Protein AF-A0A2R4SAA0-F1 (afdb_monomer)

Structure (mmCIF, N/CA/C/O backbone):
data_AF-A0A2R4SAA0-F1
#
_entry.id   AF-A0A2R4SAA0-F1
#
loop_
_atom_site.group_PDB
_atom_site.id
_atom_site.type_symbol
_atom_site.label_atom_id
_atom_site.label_alt_id
_atom_site.label_comp_id
_atom_site.label_asym_id
_atom_site.label_entity_id
_atom_site.label_seq_id
_atom_site.pdbx_PDB_ins_code
_atom_site.Cartn_x
_atom_site.Cartn_y
_atom_site.Cartn_z
_atom_site.occupancy
_atom_site.B_iso_or_equiv
_atom_site.auth_seq_id
_atom_site.auth_comp_id
_atom_site.auth_asym_id
_atom_site.auth_atom_id
_atom_site.pdbx_PDB_model_num
ATOM 1 N N . ILE A 1 1 ? -2.593 15.792 16.207 1.00 60.12 1 ILE A N 1
ATOM 2 C CA . ILE A 1 1 ? -3.078 16.010 14.825 1.00 60.12 1 ILE A CA 1
ATOM 3 C C . ILE A 1 1 ? -4.401 15.274 14.716 1.00 60.12 1 ILE A C 1
ATOM 5 O O . ILE A 1 1 ? -4.449 14.113 15.111 1.00 60.12 1 ILE A O 1
ATOM 9 N N . GLU A 1 2 ? -5.460 15.961 14.299 1.00 83.50 2 GLU A N 1
ATOM 10 C CA . GLU A 1 2 ? -6.795 15.373 14.153 1.00 83.50 2 GLU A CA 1
ATOM 11 C C . GLU A 1 2 ? -6.817 14.436 12.938 1.00 83.50 2 GLU A C 1
ATOM 13 O O . GLU A 1 2 ? -6.320 14.789 11.870 1.00 83.50 2 GLU A O 1
ATOM 18 N N . LYS A 1 3 ? -7.353 13.221 13.111 1.00 85.50 3 LYS A N 1
ATOM 19 C CA . LYS A 1 3 ? -7.415 12.181 12.067 1.00 85.50 3 LYS A CA 1
ATOM 20 C C . LYS A 1 3 ? -8.073 12.698 10.783 1.00 85.50 3 LYS A C 1
ATOM 22 O O . LYS A 1 3 ? -7.564 12.458 9.697 1.00 85.50 3 LYS A O 1
ATOM 27 N N . GLU A 1 4 ? -9.154 13.456 10.930 1.00 87.56 4 GLU A N 1
ATOM 28 C CA . GLU A 1 4 ? -9.921 14.033 9.825 1.00 87.56 4 GLU A CA 1
ATOM 29 C C . GLU A 1 4 ? -9.100 15.023 8.985 1.00 87.56 4 GLU A C 1
ATOM 31 O O . GLU A 1 4 ? -9.174 15.001 7.761 1.00 87.56 4 GLU A O 1
ATOM 36 N N . TYR A 1 5 ? -8.233 15.819 9.616 1.00 88.62 5 TYR A N 1
ATOM 37 C CA . TYR A 1 5 ? -7.319 16.708 8.896 1.00 88.62 5 TYR A CA 1
ATOM 38 C C . TYR A 1 5 ? -6.301 15.926 8.052 1.00 88.62 5 TYR A C 1
ATOM 40 O O . TYR A 1 5 ? -6.030 16.293 6.912 1.00 88.62 5 TYR A O 1
ATOM 48 N N . ILE A 1 6 ? -5.758 14.821 8.582 1.00 85.38 6 ILE A N 1
ATOM 49 C CA . ILE A 1 6 ? -4.834 13.965 7.817 1.00 85.38 6 ILE A CA 1
ATOM 50 C C . ILE A 1 6 ? -5.548 13.382 6.599 1.00 85.38 6 ILE A C 1
ATOM 52 O O . ILE A 1 6 ? -5.011 13.429 5.493 1.00 85.38 6 ILE A O 1
ATOM 56 N N . GLU A 1 7 ? -6.754 12.857 6.804 1.00 86.38 7 GLU A N 1
ATOM 57 C CA . GLU A 1 7 ? -7.541 12.235 5.742 1.00 86.38 7 GLU A CA 1
ATOM 58 C C . GLU A 1 7 ? -7.920 13.229 4.639 1.00 86.38 7 GLU A C 1
ATOM 60 O O . GLU A 1 7 ? -7.751 12.914 3.463 1.00 86.38 7 GLU A O 1
ATOM 65 N N . ASN A 1 8 ? -8.376 14.426 5.008 1.00 86.56 8 ASN A N 1
ATOM 66 C CA . ASN A 1 8 ? -8.941 15.377 4.053 1.00 86.56 8 ASN A CA 1
ATOM 67 C C . ASN A 1 8 ? -7.893 16.280 3.389 1.00 86.56 8 ASN A C 1
ATOM 69 O O . ASN A 1 8 ? -8.035 16.609 2.215 1.00 86.56 8 ASN A O 1
ATOM 73 N N . GLU A 1 9 ? -6.841 16.674 4.112 1.00 90.19 9 GLU A N 1
ATOM 74 C CA . GLU A 1 9 ? -5.917 17.726 3.657 1.00 90.19 9 GLU A CA 1
ATOM 75 C C . GLU A 1 9 ? -4.507 17.205 3.351 1.00 90.19 9 GLU A C 1
ATOM 77 O O . GLU A 1 9 ? -3.782 17.811 2.564 1.00 90.19 9 GLU A O 1
ATOM 82 N N . ILE A 1 10 ? -4.084 16.090 3.963 1.00 90.81 10 ILE A N 1
ATOM 83 C CA . ILE A 1 10 ? -2.701 15.596 3.833 1.00 90.81 10 ILE A CA 1
ATOM 84 C C . ILE A 1 10 ? -2.600 14.434 2.847 1.00 90.81 10 ILE A C 1
ATOM 86 O O . ILE A 1 10 ? -1.657 14.399 2.055 1.00 90.81 10 ILE A O 1
ATOM 90 N N . MET A 1 11 ? -3.536 13.481 2.885 1.00 92.50 11 MET A N 1
ATOM 91 C CA . MET A 1 11 ? -3.416 12.243 2.109 1.00 92.50 11 MET A CA 1
ATOM 92 C C . MET A 1 11 ? -3.325 12.501 0.602 1.00 92.50 11 MET A C 1
ATOM 94 O O . MET A 1 11 ? -2.345 12.082 -0.011 1.00 92.50 11 MET A O 1
ATOM 98 N N . GLU A 1 12 ? -4.296 13.197 0.002 1.00 93.44 12 GLU A N 1
ATOM 99 C CA . GLU A 1 12 ? -4.309 13.379 -1.460 1.00 93.44 12 GLU A CA 1
ATOM 100 C C . GLU A 1 12 ? -3.055 14.105 -1.977 1.00 93.44 12 GLU A C 1
ATOM 102 O O . GLU A 1 12 ? -2.391 13.557 -2.860 1.00 93.44 12 GLU A O 1
ATOM 107 N N . PRO A 1 13 ? -2.633 15.263 -1.419 1.00 95.69 13 PRO A 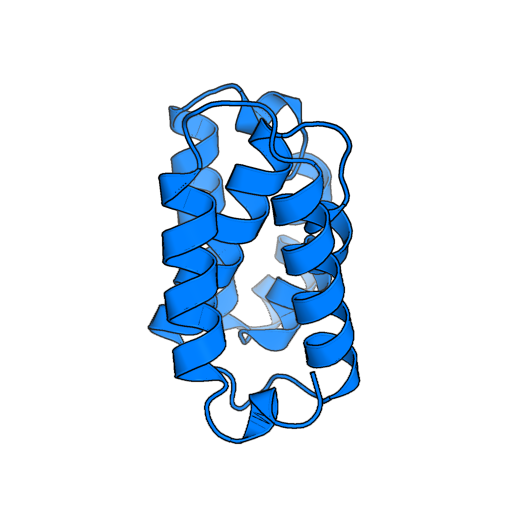N 1
ATOM 108 C CA . PRO A 1 13 ? -1.412 15.919 -1.884 1.00 95.69 13 PRO A CA 1
ATOM 109 C C . PRO A 1 13 ? -0.154 15.076 -1.657 1.00 95.69 13 PRO A C 1
ATOM 111 O O . PRO A 1 13 ? 0.780 15.139 -2.457 1.00 95.69 13 PRO A O 1
ATOM 114 N N . PHE A 1 14 ? -0.106 14.292 -0.575 1.00 97.19 14 PHE A N 1
ATOM 115 C CA . PHE A 1 14 ? 1.036 13.432 -0.294 1.00 97.19 14 PHE A CA 1
ATOM 116 C C . PHE A 1 14 ? 1.181 12.324 -1.345 1.00 97.19 14 PHE A C 1
ATOM 118 O O . PHE A 1 14 ? 2.253 12.194 -1.939 1.00 97.19 14 PHE A O 1
ATOM 125 N N . PHE A 1 15 ? 0.117 11.562 -1.618 1.00 96.75 15 PHE A N 1
ATOM 126 C CA . PHE A 1 15 ? 0.172 10.492 -2.618 1.00 96.75 15 PHE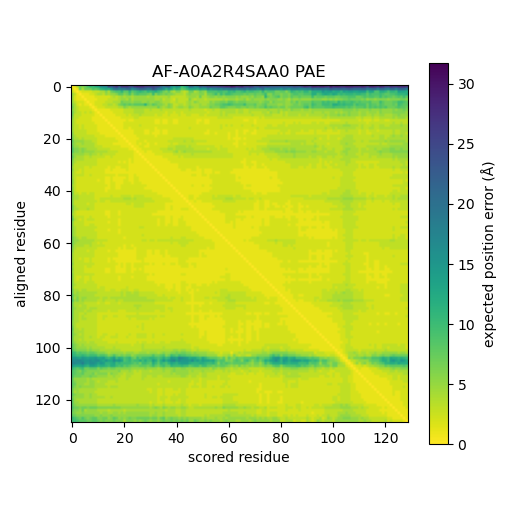 A CA 1
ATOM 127 C C . PHE A 1 15 ? 0.381 11.054 -4.034 1.00 96.75 15 PHE A C 1
ATOM 129 O O . PHE A 1 15 ? 1.244 10.558 -4.746 1.00 96.75 15 PHE A O 1
ATOM 136 N N . ASP A 1 16 ? -0.266 12.160 -4.412 1.00 95.12 16 ASP A N 1
ATOM 137 C CA . ASP A 1 16 ? -0.082 12.769 -5.743 1.00 95.12 16 ASP A CA 1
ATOM 138 C C . ASP A 1 16 ? 1.350 13.291 -5.988 1.00 95.12 16 ASP A C 1
ATOM 140 O O . ASP A 1 16 ? 1.881 13.206 -7.096 1.00 95.12 16 ASP A O 1
ATOM 144 N N . LYS A 1 17 ? 2.011 13.857 -4.966 1.00 96.19 17 LYS A N 1
ATOM 145 C CA . LYS A 1 17 ? 3.320 14.516 -5.147 1.00 96.19 17 LYS A CA 1
ATOM 146 C C . LYS A 1 17 ? 4.522 13.653 -4.794 1.00 96.19 17 LYS A C 1
ATOM 148 O O . LYS A 1 17 ? 5.589 13.845 -5.384 1.00 96.19 17 LYS A O 1
ATOM 153 N N . PHE A 1 18 ? 4.393 12.754 -3.820 1.00 97.06 18 PHE A N 1
ATOM 154 C CA . PHE A 1 18 ? 5.531 11.990 -3.307 1.00 97.06 18 PHE A CA 1
ATOM 155 C C . PHE A 1 18 ? 5.594 10.571 -3.861 1.00 97.06 18 PHE A C 1
ATOM 157 O O . PHE A 1 18 ? 6.704 10.075 -4.071 1.00 97.06 18 PHE A O 1
ATOM 164 N N . TRP A 1 19 ? 4.459 9.941 -4.164 1.00 97.69 19 TRP A N 1
ATOM 165 C CA . TRP A 1 19 ? 4.425 8.606 -4.762 1.00 97.69 19 TRP A CA 1
ATOM 166 C C . TRP A 1 19 ? 4.628 8.674 -6.280 1.00 97.69 19 TRP A C 1
ATOM 168 O O . TRP A 1 19 ? 3.733 8.414 -7.071 1.00 97.69 19 TRP A O 1
ATOM 178 N N . ILE A 1 20 ? 5.846 9.045 -6.684 1.00 96.56 20 ILE A N 1
ATOM 179 C CA . ILE A 1 20 ? 6.277 9.105 -8.085 1.00 96.56 20 ILE A CA 1
ATOM 180 C C . ILE A 1 20 ? 7.516 8.237 -8.312 1.00 96.56 20 ILE A C 1
ATOM 182 O O . ILE A 1 20 ? 8.404 8.171 -7.457 1.00 96.56 20 ILE A O 1
ATOM 186 N N . VAL A 1 21 ? 7.646 7.671 -9.516 1.00 96.31 21 VAL A N 1
ATOM 187 C CA . VAL A 1 21 ? 8.762 6.783 -9.908 1.00 96.31 21 VAL A CA 1
ATOM 188 C C . VAL A 1 21 ? 10.137 7.383 -9.590 1.00 96.31 21 VAL A C 1
ATOM 190 O O . VAL A 1 21 ? 11.027 6.691 -9.098 1.00 96.31 21 VAL A O 1
ATOM 193 N N . ARG A 1 22 ? 10.317 8.695 -9.800 1.00 96.38 22 ARG A N 1
ATOM 194 C CA . ARG A 1 22 ? 11.586 9.389 -9.518 1.00 96.38 22 ARG A CA 1
ATOM 195 C C . ARG A 1 22 ? 12.026 9.250 -8.058 1.00 96.38 22 ARG A C 1
ATOM 197 O O . ARG A 1 22 ? 13.220 9.142 -7.800 1.00 96.38 22 ARG A O 1
ATOM 204 N N . ASN A 1 23 ? 11.087 9.269 -7.116 1.00 96.31 23 ASN A N 1
ATOM 205 C CA . ASN A 1 23 ? 11.414 9.195 -5.696 1.00 96.31 23 ASN A CA 1
ATOM 206 C C . ASN A 1 23 ? 11.817 7.782 -5.264 1.00 96.31 23 ASN A C 1
ATOM 208 O O . ASN A 1 23 ? 12.597 7.655 -4.328 1.00 96.31 23 ASN A O 1
ATOM 212 N N . ALA A 1 24 ? 11.365 6.741 -5.967 1.00 94.44 24 ALA A N 1
ATOM 213 C CA . ALA A 1 24 ? 11.766 5.365 -5.678 1.00 94.44 24 ALA A CA 1
ATOM 214 C C . ALA A 1 24 ? 13.223 5.065 -6.062 1.00 94.44 24 ALA A C 1
ATOM 216 O O . ALA A 1 24 ? 13.849 4.185 -5.472 1.00 94.44 24 ALA A O 1
ATOM 217 N N . MET A 1 25 ? 13.774 5.806 -7.029 1.00 93.44 25 MET A N 1
ATOM 218 C CA . MET A 1 25 ? 15.164 5.662 -7.480 1.00 93.44 25 MET A CA 1
ATOM 219 C C . MET A 1 25 ? 16.179 6.230 -6.478 1.00 93.44 25 MET A C 1
ATOM 221 O O . MET A 1 25 ? 17.335 5.810 -6.470 1.00 93.44 25 MET A O 1
ATOM 225 N N . ASP A 1 26 ? 15.768 7.185 -5.638 1.00 96.25 26 ASP A N 1
ATOM 226 C CA . ASP A 1 26 ? 16.612 7.743 -4.585 1.00 96.25 26 ASP A CA 1
ATOM 227 C C . ASP A 1 26 ? 16.363 7.014 -3.261 1.00 96.25 26 ASP A C 1
ATOM 229 O O . ASP A 1 26 ? 15.258 7.023 -2.722 1.00 96.25 26 ASP A O 1
ATOM 233 N N . ARG A 1 27 ? 17.412 6.404 -2.699 1.00 94.12 27 ARG A N 1
ATOM 234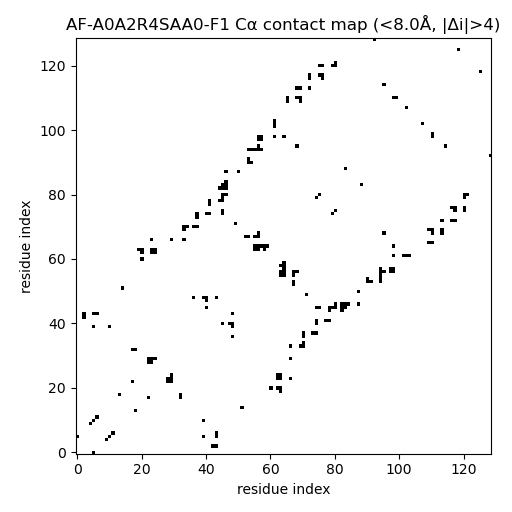 C CA . ARG A 1 27 ? 17.301 5.572 -1.491 1.00 94.12 27 ARG A CA 1
ATOM 235 C C . ARG A 1 27 ? 16.772 6.340 -0.277 1.00 94.12 27 ARG A C 1
ATOM 237 O O . ARG A 1 27 ? 16.061 5.763 0.540 1.00 94.12 27 ARG A O 1
ATOM 244 N N . LYS A 1 28 ? 17.127 7.619 -0.129 1.00 96.88 28 LYS A N 1
ATOM 245 C CA . LYS A 1 28 ? 16.699 8.419 1.024 1.00 96.88 28 LYS A CA 1
ATOM 246 C C . LYS A 1 28 ? 15.220 8.770 0.902 1.00 96.88 28 LYS A C 1
ATOM 248 O O . LYS A 1 28 ? 14.486 8.625 1.876 1.00 96.88 28 LYS A O 1
AT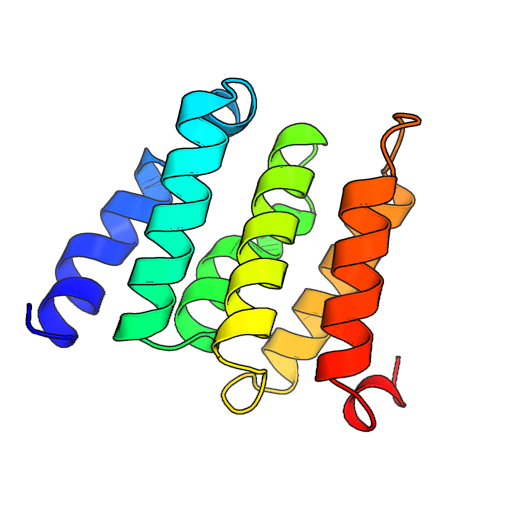OM 253 N N . ASN A 1 29 ? 14.787 9.191 -0.283 1.00 96.31 29 ASN A N 1
ATOM 254 C CA . ASN A 1 29 ? 13.383 9.472 -0.558 1.00 9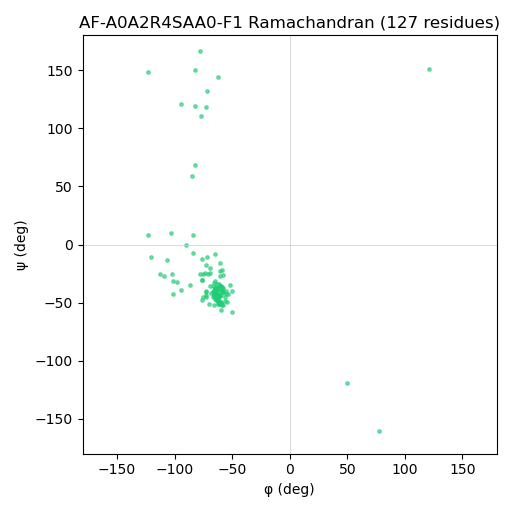6.31 29 ASN A CA 1
ATOM 255 C C . ASN A 1 29 ? 12.533 8.210 -0.424 1.00 96.31 29 ASN A C 1
ATOM 257 O O . ASN A 1 29 ? 11.502 8.261 0.237 1.00 96.31 29 ASN A O 1
ATOM 261 N N . PHE A 1 30 ? 13.001 7.082 -0.965 1.00 96.69 30 PHE A N 1
ATOM 262 C CA . PHE A 1 30 ? 12.360 5.779 -0.813 1.00 96.69 30 PHE A CA 1
ATOM 263 C C . PHE A 1 30 ? 12.049 5.487 0.658 1.00 96.69 30 PHE A C 1
ATOM 265 O O . PHE A 1 30 ? 10.887 5.307 1.015 1.00 96.69 30 PHE A O 1
ATOM 272 N N . THR A 1 31 ? 13.068 5.495 1.527 1.00 97.00 31 THR A N 1
ATOM 273 C CA . THR A 1 31 ? 12.886 5.173 2.950 1.00 97.00 31 THR A CA 1
ATOM 274 C C . THR A 1 31 ? 11.956 6.172 3.632 1.00 97.00 31 THR A C 1
ATOM 276 O O . THR A 1 31 ? 11.000 5.765 4.282 1.00 97.00 31 THR A O 1
ATOM 279 N N . LEU A 1 32 ? 12.168 7.475 3.427 1.00 97.94 32 LEU A N 1
ATOM 280 C CA . LEU A 1 32 ? 11.354 8.503 4.079 1.00 97.94 32 LEU A CA 1
ATOM 281 C C . LEU A 1 32 ? 9.879 8.432 3.680 1.00 97.94 32 LEU A C 1
ATOM 283 O O . LEU A 1 32 ? 9.009 8.621 4.529 1.00 97.94 32 LEU A O 1
ATOM 287 N N . ILE A 1 33 ? 9.581 8.176 2.406 1.00 98.31 33 ILE A N 1
ATOM 288 C CA . ILE A 1 33 ? 8.197 8.107 1.930 1.00 98.31 33 ILE A CA 1
ATOM 289 C C . ILE A 1 33 ? 7.528 6.831 2.433 1.00 98.31 33 ILE A C 1
ATOM 291 O O . ILE A 1 33 ? 6.382 6.903 2.873 1.00 98.31 33 ILE A O 1
ATOM 295 N N . VAL A 1 34 ? 8.229 5.692 2.432 1.00 98.38 34 VAL A N 1
ATOM 296 C CA . VAL A 1 34 ? 7.718 4.443 3.017 1.00 98.38 34 VAL A CA 1
ATOM 297 C C . VAL A 1 34 ? 7.392 4.647 4.498 1.00 98.38 34 VAL A C 1
ATOM 299 O O . VAL A 1 34 ? 6.253 4.412 4.898 1.00 98.38 34 VAL A O 1
ATOM 302 N N . ASP A 1 35 ? 8.331 5.169 5.288 1.00 98.25 35 ASP A N 1
ATOM 303 C CA . ASP A 1 35 ? 8.145 5.388 6.728 1.00 98.25 35 ASP A CA 1
ATOM 304 C C . ASP A 1 35 ? 7.000 6.374 7.008 1.00 98.25 35 ASP A C 1
ATOM 306 O O . ASP A 1 35 ? 6.129 6.118 7.839 1.00 98.25 35 ASP A O 1
ATOM 310 N N . THR A 1 36 ? 6.935 7.475 6.252 1.00 97.88 36 THR A N 1
ATOM 311 C CA . THR A 1 36 ? 5.845 8.458 6.372 1.00 97.88 36 THR A CA 1
ATOM 312 C C . THR A 1 36 ? 4.493 7.835 6.024 1.00 97.88 36 THR A C 1
ATOM 314 O O . THR A 1 36 ? 3.495 8.111 6.685 1.00 97.88 36 THR A O 1
ATOM 317 N N . THR A 1 37 ? 4.446 6.964 5.014 1.00 98.25 37 THR A N 1
ATOM 318 C CA . THR A 1 37 ? 3.213 6.275 4.607 1.00 98.25 37 THR A CA 1
ATOM 319 C C . THR A 1 37 ? 2.720 5.319 5.695 1.00 98.25 37 THR A C 1
ATOM 321 O O . THR A 1 37 ? 1.519 5.265 5.962 1.00 98.25 37 THR A O 1
ATOM 324 N N . VAL A 1 38 ? 3.635 4.619 6.375 1.00 98.31 38 VAL A N 1
ATOM 325 C CA . VAL A 1 38 ? 3.314 3.765 7.530 1.00 98.31 38 VAL A CA 1
ATOM 326 C C . VAL A 1 38 ? 2.761 4.599 8.689 1.00 98.31 38 VAL A C 1
ATOM 328 O O . VAL A 1 38 ? 1.747 4.229 9.279 1.00 98.31 38 VAL A O 1
ATOM 331 N N . GLU A 1 39 ? 3.356 5.760 8.977 1.00 96.75 39 GLU A N 1
ATOM 332 C CA . GLU A 1 39 ? 2.848 6.668 10.014 1.00 96.75 39 GLU A CA 1
ATOM 333 C C . GLU A 1 39 ? 1.467 7.245 9.675 1.00 96.75 39 GLU A C 1
ATOM 335 O O . GLU A 1 39 ? 0.610 7.350 10.556 1.00 96.75 39 GLU A O 1
ATOM 340 N N . ILE A 1 40 ? 1.202 7.566 8.403 1.00 96.44 40 ILE A N 1
ATOM 341 C CA . ILE A 1 40 ? -0.139 7.964 7.952 1.00 96.44 40 ILE A CA 1
ATOM 342 C C . ILE A 1 40 ? -1.125 6.816 8.200 1.00 96.44 40 ILE A C 1
ATOM 344 O O . ILE A 1 40 ? -2.163 7.038 8.829 1.00 96.44 40 ILE A O 1
ATOM 348 N N . ALA A 1 41 ? -0.790 5.588 7.788 1.00 97.25 41 ALA A N 1
ATOM 349 C CA . ALA A 1 41 ? -1.639 4.410 7.986 1.00 97.25 41 ALA A CA 1
ATOM 350 C C . ALA A 1 41 ? -1.946 4.162 9.469 1.00 97.25 41 ALA A C 1
ATOM 352 O O . ALA A 1 41 ? -3.096 3.910 9.824 1.00 97.25 41 ALA A O 1
ATOM 353 N N . ASN A 1 42 ? -0.954 4.335 10.347 1.00 96.12 42 ASN A N 1
ATOM 354 C CA . ASN A 1 42 ? -1.106 4.208 11.797 1.00 96.12 42 ASN A CA 1
ATOM 355 C C . ASN A 1 42 ? -2.127 5.205 12.389 1.00 96.12 42 ASN A C 1
ATOM 357 O O . ASN A 1 42 ? -2.684 4.975 13.462 1.00 96.12 42 ASN A O 1
ATOM 361 N N . LYS A 1 43 ? -2.403 6.325 11.707 1.00 94.56 43 LYS A N 1
ATOM 362 C CA . LYS A 1 43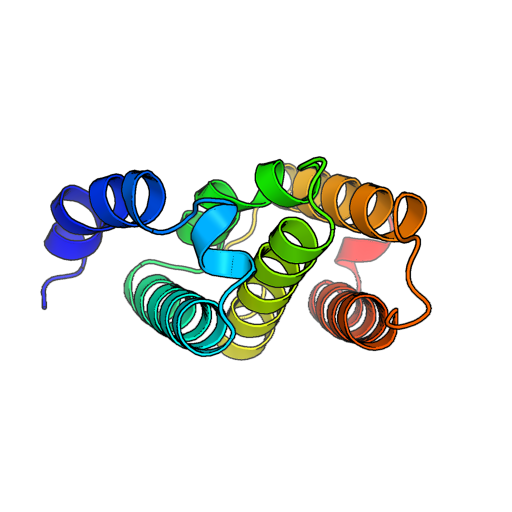 ? -3.423 7.303 12.126 1.00 94.56 43 LYS A CA 1
ATOM 363 C C . LYS A 1 43 ? -4.783 7.083 11.472 1.00 94.56 43 LYS A C 1
ATOM 365 O O . LYS A 1 43 ? -5.804 7.282 12.136 1.00 94.56 43 LYS A O 1
ATOM 370 N N . VAL A 1 44 ? -4.817 6.715 10.192 1.00 94.62 44 VAL A N 1
ATOM 371 C CA . VAL A 1 44 ? -6.064 6.712 9.403 1.00 94.62 44 VAL A CA 1
ATOM 372 C C . VAL A 1 44 ? -6.674 5.320 9.201 1.00 94.62 44 VAL A C 1
ATOM 374 O O . VAL A 1 44 ? -7.897 5.214 9.075 1.00 94.62 44 VAL A O 1
ATOM 377 N N . GLY A 1 45 ? -5.858 4.265 9.252 1.00 95.44 45 GLY A N 1
ATOM 378 C CA . GLY A 1 45 ? -6.226 2.869 8.986 1.00 95.44 45 GLY A CA 1
ATOM 379 C C . GLY A 1 45 ? -5.417 2.264 7.832 1.00 95.44 45 GLY A C 1
ATOM 380 O O . GLY A 1 45 ? -5.013 2.978 6.907 1.00 95.44 45 GLY A O 1
ATOM 381 N N . ALA A 1 46 ? -5.197 0.947 7.874 1.00 97.25 46 ALA A N 1
ATOM 382 C CA . ALA A 1 46 ? -4.380 0.236 6.893 1.00 97.25 46 ALA A CA 1
ATOM 383 C C . ALA A 1 46 ? -5.078 0.179 5.532 1.00 97.25 46 ALA A C 1
ATOM 385 O O . ALA A 1 46 ? -4.506 0.606 4.528 1.00 97.25 46 ALA A O 1
ATOM 386 N N . ALA A 1 47 ? -6.340 -0.254 5.498 1.00 97.62 47 ALA A N 1
ATOM 387 C CA . ALA A 1 47 ? -7.086 -0.418 4.254 1.00 97.62 47 ALA A CA 1
ATOM 388 C C . ALA A 1 47 ? -7.208 0.886 3.452 1.00 97.62 47 ALA A C 1
ATOM 390 O O . ALA A 1 47 ? -7.077 0.880 2.226 1.00 97.62 47 ALA A O 1
ATOM 391 N N . LYS A 1 48 ? -7.389 2.027 4.133 1.00 95.94 48 LYS A N 1
ATOM 392 C CA . LYS A 1 48 ? -7.469 3.345 3.480 1.00 95.94 48 LYS A CA 1
ATOM 393 C C . LYS A 1 48 ? -6.187 3.693 2.727 1.00 95.94 48 LYS A C 1
ATOM 395 O O . LYS A 1 48 ? -6.262 4.179 1.600 1.00 95.94 48 LYS A O 1
ATOM 400 N N . VAL A 1 49 ? -5.030 3.451 3.341 1.00 97.88 49 VAL A N 1
ATOM 401 C CA . VAL A 1 49 ? -3.727 3.747 2.734 1.00 97.88 49 VAL A CA 1
ATOM 402 C C . VAL A 1 49 ? -3.372 2.722 1.665 1.00 97.88 49 VAL A C 1
ATOM 404 O O . VAL A 1 49 ? -3.001 3.112 0.564 1.00 97.88 49 VAL A O 1
ATOM 407 N N . ILE A 1 50 ? -3.552 1.425 1.931 1.00 98.38 50 ILE A N 1
ATOM 408 C CA . ILE A 1 50 ? -3.253 0.366 0.955 1.00 98.38 50 ILE A CA 1
ATOM 409 C C . ILE A 1 50 ? -4.073 0.578 -0.324 1.00 98.38 50 ILE A C 1
ATOM 411 O O . ILE A 1 50 ? -3.529 0.499 -1.421 1.00 98.38 50 ILE A O 1
ATOM 415 N N . LYS A 1 51 ? -5.350 0.968 -0.211 1.00 98.00 51 LYS A N 1
ATOM 416 C CA . LYS A 1 51 ? -6.206 1.266 -1.369 1.00 98.00 51 LYS A CA 1
ATOM 417 C C . LYS A 1 51 ? -5.657 2.369 -2.283 1.00 98.00 51 LYS A C 1
ATOM 419 O O . LYS A 1 51 ? -5.997 2.360 -3.464 1.00 98.00 51 LYS A O 1
ATOM 424 N N . LYS A 1 52 ? -4.842 3.296 -1.763 1.00 97.62 52 LYS A N 1
ATOM 425 C CA . LYS A 1 52 ? -4.220 4.383 -2.540 1.00 97.62 52 LYS A CA 1
ATOM 426 C C . LYS A 1 52 ? -3.016 3.937 -3.362 1.00 97.62 52 LYS A C 1
ATOM 428 O O . LYS A 1 52 ? -2.719 4.595 -4.347 1.00 97.62 52 LYS A O 1
ATOM 433 N N . ILE A 1 53 ? -2.341 2.863 -2.956 1.00 98.06 53 ILE A N 1
ATOM 434 C CA . ILE A 1 53 ? -1.068 2.441 -3.559 1.00 98.06 53 ILE A CA 1
ATOM 435 C C . ILE A 1 53 ? -1.113 1.036 -4.166 1.00 98.06 53 ILE A C 1
ATOM 437 O O . ILE A 1 53 ? -0.186 0.658 -4.864 1.00 98.06 53 ILE A O 1
ATOM 441 N N . VAL A 1 54 ? -2.166 0.245 -3.928 1.00 98.38 54 VAL A N 1
ATOM 442 C CA . VAL A 1 54 ? -2.221 -1.163 -4.365 1.00 98.38 54 VAL A CA 1
ATOM 443 C C . VAL A 1 54 ? -2.118 -1.335 -5.884 1.00 98.38 54 VAL A C 1
ATOM 445 O O . VAL A 1 54 ? -1.465 -2.269 -6.336 1.00 98.38 54 VAL A O 1
ATOM 448 N N . ASP A 1 55 ? -2.691 -0.424 -6.677 1.00 97.88 55 ASP A N 1
ATOM 449 C CA . ASP A 1 55 ? -2.623 -0.514 -8.145 1.00 97.88 55 ASP A CA 1
ATOM 450 C C . ASP A 1 55 ? -1.200 -0.267 -8.672 1.00 97.88 55 ASP A C 1
ATOM 452 O O . ASP A 1 55 ? -0.817 -0.802 -9.712 1.00 97.88 55 ASP A O 1
ATOM 456 N N . GLU A 1 56 ? -0.379 0.455 -7.906 1.00 98.00 56 GLU A N 1
ATOM 457 C CA . GLU A 1 56 ? 1.017 0.749 -8.240 1.00 98.00 56 GLU A CA 1
ATOM 458 C C . GLU A 1 56 ? 1.924 -0.489 -8.114 1.00 98.00 56 GLU A C 1
ATOM 460 O O . GLU A 1 56 ? 3.051 -0.494 -8.609 1.00 98.00 56 GLU A O 1
ATOM 465 N N . LEU A 1 57 ? 1.432 -1.595 -7.530 1.00 97.81 57 LEU A N 1
ATOM 466 C CA . LEU A 1 57 ? 2.105 -2.899 -7.610 1.00 97.81 57 LEU A CA 1
ATOM 467 C C . LEU A 1 57 ? 2.245 -3.393 -9.056 1.00 97.81 57 LEU A C 1
ATOM 469 O O . LEU A 1 57 ? 3.047 -4.287 -9.311 1.00 97.81 57 LEU A O 1
ATOM 473 N N . LYS A 1 58 ? 1.496 -2.817 -10.004 1.00 98.00 58 LYS A N 1
ATOM 474 C CA . LYS A 1 58 ? 1.574 -3.148 -11.430 1.00 98.00 58 LYS A CA 1
ATOM 475 C C . LYS A 1 58 ? 2.322 -2.117 -12.277 1.00 98.00 58 LYS A C 1
ATOM 477 O O . LYS A 1 58 ? 2.311 -2.219 -13.503 1.00 98.00 58 LYS A O 1
ATOM 482 N N . ASP A 1 59 ? 2.994 -1.148 -11.657 1.00 97.94 59 ASP A N 1
ATOM 483 C CA . ASP A 1 59 ? 3.780 -0.147 -12.384 1.00 97.94 59 ASP A CA 1
ATOM 484 C C . ASP A 1 59 ? 4.939 -0.800 -13.171 1.00 97.94 59 ASP A C 1
ATOM 486 O O . ASP A 1 59 ? 5.541 -1.764 -12.686 1.00 97.94 59 ASP A O 1
ATOM 490 N N . PRO A 1 60 ? 5.299 -0.310 -14.374 1.00 95.94 60 PRO A N 1
ATOM 491 C CA . PRO A 1 60 ? 6.424 -0.839 -15.153 1.00 95.94 60 PRO A CA 1
ATOM 492 C C . PRO A 1 60 ? 7.787 -0.730 -14.449 1.00 95.94 60 PRO A C 1
ATOM 494 O O . PRO A 1 60 ? 8.672 -1.548 -14.707 1.00 95.94 60 PRO A O 1
ATOM 497 N N . SER A 1 61 ? 7.983 0.242 -13.556 1.00 95.75 61 SER A N 1
ATOM 498 C CA . SER A 1 61 ? 9.222 0.412 -12.798 1.00 95.75 61 SER A CA 1
ATOM 499 C C . SER A 1 61 ? 9.316 -0.595 -11.654 1.00 95.75 61 SER A C 1
ATOM 501 O O . SER A 1 61 ? 8.636 -0.476 -10.635 1.00 95.75 61 SER A O 1
ATOM 503 N N . GLU A 1 62 ? 10.245 -1.547 -11.771 1.00 94.69 62 GLU A N 1
ATOM 504 C CA . GLU A 1 62 ? 10.524 -2.535 -10.719 1.00 94.69 62 GLU A CA 1
ATOM 505 C C . GLU A 1 62 ? 10.855 -1.866 -9.375 1.00 94.69 62 GLU A C 1
ATOM 507 O O . GLU A 1 62 ? 10.367 -2.280 -8.325 1.00 94.69 62 GLU A O 1
ATOM 512 N N . GLN A 1 63 ? 11.620 -0.772 -9.402 1.00 94.81 63 GLN A N 1
ATOM 513 C CA . GLN A 1 63 ? 11.979 -0.034 -8.194 1.00 94.81 63 GLN A CA 1
ATOM 514 C C . GLN A 1 63 ? 10.761 0.628 -7.531 1.00 94.81 63 GLN A C 1
ATOM 516 O O . GLN A 1 63 ? 10.700 0.719 -6.303 1.00 94.81 63 GLN A O 1
ATOM 521 N N . PHE A 1 64 ? 9.778 1.069 -8.322 1.00 96.94 64 PHE A N 1
ATOM 522 C CA . PHE A 1 64 ? 8.537 1.619 -7.786 1.00 96.94 64 PHE A CA 1
ATOM 523 C C . PHE A 1 64 ? 7.656 0.511 -7.202 1.00 96.94 64 PHE A C 1
ATOM 525 O O . PHE A 1 64 ? 7.229 0.636 -6.057 1.00 96.94 64 PHE A O 1
ATOM 532 N N . ARG A 1 65 ? 7.520 -0.637 -7.882 1.00 96.88 65 ARG A N 1
ATOM 533 C CA . ARG A 1 65 ? 6.848 -1.824 -7.315 1.00 96.88 65 ARG A CA 1
ATOM 534 C C . ARG A 1 65 ? 7.471 -2.264 -5.986 1.00 96.88 65 ARG A C 1
ATOM 536 O O . ARG A 1 65 ? 6.747 -2.538 -5.030 1.00 96.88 65 ARG A O 1
ATOM 543 N N . LYS A 1 66 ? 8.808 -2.261 -5.883 1.00 95.81 66 LYS A N 1
ATOM 544 C CA . LYS A 1 66 ? 9.539 -2.535 -4.629 1.00 95.81 66 LYS A CA 1
ATOM 545 C C . LYS A 1 66 ? 9.179 -1.546 -3.518 1.00 95.81 66 LYS A C 1
ATOM 547 O O . LYS A 1 66 ? 9.017 -1.944 -2.367 1.00 95.81 66 LYS A O 1
ATOM 552 N N . MET A 1 67 ? 9.029 -0.266 -3.850 1.00 97.19 67 MET A N 1
ATOM 553 C CA . MET A 1 67 ? 8.608 0.761 -2.895 1.00 97.19 67 MET A CA 1
ATOM 554 C C . MET A 1 67 ? 7.188 0.517 -2.381 1.00 97.19 67 MET A C 1
ATOM 556 O O . MET A 1 67 ? 6.947 0.575 -1.173 1.00 97.19 67 MET A O 1
ATOM 560 N N . VAL A 1 68 ? 6.268 0.195 -3.290 1.00 97.88 68 VAL A N 1
ATOM 561 C CA . VAL A 1 68 ? 4.867 -0.096 -2.973 1.00 97.88 68 VAL A CA 1
ATOM 562 C C . VAL A 1 68 ? 4.764 -1.317 -2.064 1.00 97.88 68 VAL A C 1
ATOM 564 O O . VAL A 1 68 ? 4.157 -1.236 -0.995 1.00 97.88 68 VAL A O 1
ATOM 567 N N . ILE A 1 69 ? 5.401 -2.431 -2.437 1.00 97.25 69 ILE A N 1
ATOM 568 C CA . ILE A 1 69 ? 5.281 -3.669 -1.666 1.00 97.25 69 ILE A CA 1
ATOM 569 C C . ILE A 1 69 ? 5.922 -3.547 -0.279 1.00 97.25 69 ILE A C 1
ATOM 571 O O . ILE A 1 69 ? 5.357 -4.045 0.692 1.00 97.25 69 ILE A O 1
ATOM 575 N N . GLN A 1 70 ? 7.031 -2.808 -0.148 1.00 97.25 70 GLN A N 1
ATOM 576 C CA . GLN A 1 70 ? 7.656 -2.548 1.151 1.00 97.25 70 GLN A CA 1
ATOM 577 C C . GLN A 1 70 ? 6.747 -1.713 2.064 1.00 97.25 70 GLN A C 1
ATOM 579 O O . GLN A 1 70 ? 6.650 -1.996 3.259 1.00 97.25 70 GLN A O 1
ATOM 584 N N . ALA A 1 71 ? 6.060 -0.701 1.523 1.00 98.31 71 ALA A N 1
ATOM 585 C CA . ALA A 1 71 ? 5.106 0.088 2.299 1.00 98.31 71 ALA A CA 1
ATOM 586 C C . ALA A 1 71 ? 3.919 -0.764 2.761 1.00 98.31 71 ALA A C 1
ATOM 588 O O . ALA A 1 71 ? 3.577 -0.738 3.942 1.00 98.31 71 ALA A O 1
ATOM 589 N N . ILE A 1 72 ? 3.331 -1.561 1.864 1.00 98.44 72 ILE A N 1
ATOM 590 C CA . ILE A 1 72 ? 2.203 -2.438 2.200 1.00 98.44 72 ILE A CA 1
ATOM 591 C C . ILE A 1 72 ? 2.615 -3.485 3.244 1.00 98.44 72 ILE A C 1
ATOM 593 O O . ILE A 1 72 ? 1.912 -3.653 4.239 1.00 98.44 72 ILE A O 1
ATOM 597 N N . GLN A 1 73 ? 3.772 -4.131 3.070 1.00 97.88 73 GLN A N 1
ATOM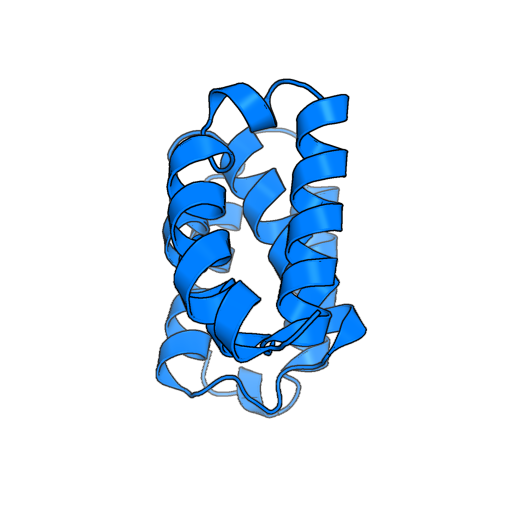 598 C CA . GLN A 1 73 ? 4.341 -5.064 4.046 1.00 97.88 73 GLN A CA 1
ATOM 599 C C . GLN A 1 73 ? 4.466 -4.410 5.425 1.00 97.88 73 GLN A C 1
ATOM 601 O O . GLN A 1 73 ? 4.030 -4.989 6.418 1.00 97.88 73 GLN A O 1
ATOM 606 N N . ASN A 1 74 ? 5.039 -3.206 5.502 1.00 98.31 74 ASN A N 1
ATOM 607 C CA . ASN A 1 74 ? 5.246 -2.514 6.773 1.00 98.31 74 ASN A CA 1
ATOM 608 C C . ASN A 1 74 ? 3.916 -2.137 7.443 1.00 98.31 74 ASN A C 1
ATOM 610 O O . ASN A 1 74 ? 3.773 -2.308 8.654 1.00 98.31 74 ASN A O 1
ATOM 614 N N . ILE A 1 75 ? 2.930 -1.684 6.660 1.00 98.56 75 ILE A N 1
ATOM 615 C CA . ILE A 1 75 ? 1.577 -1.378 7.144 1.00 98.56 75 ILE A CA 1
ATOM 616 C C . ILE A 1 75 ? 0.910 -2.636 7.707 1.00 98.56 75 ILE A C 1
ATOM 618 O O . ILE A 1 75 ? 0.441 -2.619 8.842 1.00 98.56 75 ILE A O 1
ATOM 622 N N . ILE A 1 76 ? 0.896 -3.733 6.945 1.00 98.12 76 ILE A N 1
ATOM 623 C CA . ILE A 1 76 ? 0.270 -5.000 7.348 1.00 98.12 76 ILE A CA 1
ATOM 624 C C . ILE A 1 76 ? 0.982 -5.609 8.559 1.00 98.12 76 ILE A C 1
ATOM 626 O O . ILE A 1 76 ? 0.344 -6.168 9.454 1.00 98.12 76 ILE A O 1
ATOM 630 N N . ASN A 1 77 ? 2.307 -5.486 8.631 1.00 97.50 77 ASN A N 1
ATOM 631 C CA . ASN A 1 77 ? 3.057 -5.979 9.775 1.00 97.50 77 ASN A CA 1
ATOM 632 C C . ASN A 1 77 ? 2.689 -5.225 11.065 1.00 97.50 77 ASN A C 1
ATOM 634 O O . ASN A 1 77 ? 2.536 -5.860 12.111 1.00 97.50 77 ASN A O 1
ATOM 638 N N . LEU A 1 78 ? 2.505 -3.901 10.970 1.00 97.50 78 LEU A N 1
ATOM 639 C CA . LEU A 1 78 ? 2.169 -3.024 12.094 1.00 97.50 78 LEU A CA 1
ATOM 640 C C . LEU A 1 78 ? 0.697 -3.123 12.523 1.00 97.50 78 LEU A C 1
ATOM 642 O O . LEU A 1 78 ? 0.420 -3.217 13.716 1.00 97.50 78 LEU A O 1
ATOM 646 N N . LEU A 1 79 ? -0.237 -3.064 11.571 1.00 97.69 79 LEU A N 1
ATOM 647 C CA . LEU A 1 79 ? -1.671 -2.879 11.835 1.00 97.69 79 LEU A CA 1
ATOM 648 C C . LEU A 1 79 ? -2.505 -4.148 11.616 1.00 97.69 79 LEU A C 1
ATOM 650 O O . LEU A 1 79 ? -3.652 -4.204 12.048 1.00 97.69 79 LEU A O 1
ATOM 654 N N . GLY A 1 80 ? -1.942 -5.171 10.972 1.00 97.00 80 GLY A N 1
ATOM 655 C CA . GLY A 1 80 ? -2.679 -6.363 10.565 1.00 97.00 80 GLY A CA 1
ATOM 656 C C . GLY A 1 80 ? -3.526 -6.135 9.312 1.00 97.00 80 GLY A C 1
ATOM 657 O O . GLY A 1 80 ? -3.275 -5.226 8.524 1.00 97.00 80 GLY A O 1
ATOM 658 N N . VAL A 1 81 ? -4.509 -7.014 9.116 1.00 97.19 81 VAL A N 1
ATOM 659 C CA . VAL A 1 81 ? -5.359 -7.067 7.910 1.00 97.19 81 VAL A CA 1
ATOM 660 C C . VAL A 1 81 ? -6.853 -6.953 8.232 1.00 97.19 81 VAL A C 1
ATOM 662 O O . VAL A 1 81 ? -7.691 -7.167 7.361 1.00 97.19 81 VAL A O 1
ATOM 665 N N . GLU A 1 82 ? -7.213 -6.657 9.483 1.00 96.31 82 GLU A N 1
ATOM 666 C CA . GLU A 1 82 ? -8.600 -6.717 9.971 1.00 96.31 82 GLU A CA 1
ATOM 667 C C . GLU A 1 82 ? -9.551 -5.759 9.239 1.00 96.31 82 GLU A C 1
ATOM 669 O O . GLU A 1 82 ? -10.712 -6.100 9.027 1.00 96.31 82 GLU A O 1
ATOM 674 N N . ASP A 1 83 ? -9.070 -4.582 8.827 1.00 96.50 83 ASP A N 1
ATOM 675 C CA . ASP A 1 83 ? -9.863 -3.563 8.130 1.00 96.50 83 ASP A CA 1
ATOM 676 C C . ASP A 1 83 ? -9.841 -3.703 6.594 1.00 96.50 83 ASP A C 1
ATOM 678 O O . ASP A 1 83 ? -10.486 -2.914 5.900 1.00 96.50 83 ASP A O 1
ATOM 682 N N . ILE A 1 84 ? -9.120 -4.694 6.055 1.00 97.50 84 ILE A N 1
ATOM 683 C CA . ILE A 1 84 ? -9.032 -4.972 4.616 1.00 97.50 84 ILE A CA 1
ATOM 684 C C . ILE A 1 84 ? -10.256 -5.788 4.196 1.00 97.50 84 ILE A C 1
ATOM 686 O O . ILE A 1 84 ? -10.450 -6.905 4.674 1.00 97.50 84 ILE A O 1
ATOM 690 N N . ASP A 1 85 ? -11.068 -5.251 3.285 1.00 97.31 85 ASP A N 1
ATOM 691 C CA . ASP A 1 85 ? -12.197 -5.974 2.697 1.00 97.31 85 ASP A CA 1
ATOM 692 C C . ASP A 1 85 ? -11.748 -6.970 1.612 1.00 97.31 85 ASP A C 1
ATOM 694 O O . ASP A 1 85 ? -10.610 -6.946 1.140 1.00 97.31 85 ASP A O 1
ATOM 698 N N . GLN A 1 86 ? -12.653 -7.867 1.211 1.00 96.44 86 GLN A N 1
ATOM 699 C CA . GLN A 1 86 ? -12.352 -8.898 0.212 1.00 96.44 86 GLN A CA 1
ATOM 700 C C . GLN A 1 86 ? -11.909 -8.298 -1.134 1.00 96.44 86 GLN A C 1
ATOM 702 O O . GLN A 1 86 ? -11.015 -8.824 -1.784 1.00 96.44 86 GLN A O 1
ATOM 707 N N . TYR A 1 87 ? -12.492 -7.170 -1.545 1.00 97.38 87 TYR A N 1
ATOM 708 C CA . TYR A 1 87 ? -12.150 -6.543 -2.821 1.00 97.38 87 TYR A CA 1
ATOM 709 C C . TYR A 1 87 ? -10.724 -5.971 -2.826 1.00 97.38 87 TYR A C 1
ATOM 711 O O . TYR A 1 87 ? -9.995 -6.091 -3.812 1.00 97.38 87 TYR A O 1
ATOM 719 N N . LEU A 1 88 ? -10.308 -5.328 -1.732 1.00 98.12 88 LEU A N 1
ATOM 720 C CA . LEU A 1 88 ? -8.945 -4.834 -1.577 1.00 98.12 88 LEU A CA 1
ATOM 721 C C . LEU A 1 88 ? -7.945 -5.985 -1.433 1.00 98.12 88 LEU A C 1
ATOM 723 O O . LEU A 1 88 ? -6.841 -5.882 -1.961 1.00 98.12 88 LEU A O 1
ATOM 727 N N . GLU A 1 89 ? -8.331 -7.069 -0.762 1.00 97.50 89 GLU A N 1
ATOM 728 C CA . GLU A 1 89 ? -7.532 -8.292 -0.663 1.00 97.50 89 GLU A CA 1
ATOM 729 C C . GLU A 1 89 ? -7.270 -8.918 -2.038 1.00 97.50 89 GLU A C 1
ATOM 731 O O . GLU A 1 89 ? -6.114 -9.136 -2.385 1.00 97.50 89 GLU A O 1
ATOM 736 N N . GLU A 1 90 ? -8.303 -9.125 -2.858 1.00 97.56 90 GLU A N 1
ATOM 737 C CA . GLU A 1 90 ? -8.165 -9.674 -4.215 1.00 97.56 90 GLU A CA 1
ATOM 738 C C . GLU A 1 90 ? -7.198 -8.837 -5.068 1.00 97.56 90 GLU A C 1
ATOM 740 O O . GLU A 1 90 ? -6.293 -9.375 -5.708 1.00 97.56 90 GLU A O 1
ATOM 745 N N . ARG A 1 91 ? -7.330 -7.503 -5.015 1.00 98.12 91 ARG A N 1
ATOM 746 C CA . ARG A 1 91 ? -6.416 -6.572 -5.702 1.00 98.12 91 ARG A CA 1
ATOM 747 C C . ARG A 1 91 ? -4.991 -6.649 -5.172 1.00 98.12 91 ARG A C 1
ATOM 749 O O . ARG A 1 91 ? -4.047 -6.546 -5.953 1.00 98.12 91 ARG A O 1
ATOM 756 N N . LEU A 1 92 ? -4.827 -6.812 -3.861 1.00 97.88 92 LEU A N 1
ATOM 757 C CA . LEU A 1 92 ? -3.517 -6.954 -3.238 1.00 97.88 92 LEU A CA 1
ATOM 758 C C . LEU A 1 92 ? -2.824 -8.231 -3.719 1.00 97.88 92 LEU A C 1
ATOM 760 O O . LEU A 1 92 ? -1.669 -8.167 -4.133 1.00 97.88 92 LEU A O 1
ATOM 764 N N . ILE A 1 93 ? -3.524 -9.366 -3.711 1.00 97.06 93 ILE A N 1
ATOM 765 C CA . ILE A 1 93 ? -2.964 -10.644 -4.162 1.00 97.06 93 ILE A CA 1
ATOM 766 C C . ILE A 1 93 ? -2.600 -10.593 -5.647 1.00 97.06 93 ILE A C 1
ATOM 768 O O . ILE A 1 93 ? -1.473 -10.922 -6.011 1.00 97.06 93 ILE A O 1
ATOM 772 N N . ASP A 1 94 ? -3.502 -10.104 -6.496 1.00 97.62 94 ASP A N 1
ATOM 773 C CA . ASP A 1 94 ? -3.257 -9.931 -7.932 1.00 97.62 94 ASP A CA 1
ATOM 774 C C . ASP A 1 94 ? -2.071 -8.984 -8.215 1.00 97.62 94 ASP A C 1
ATOM 776 O O . ASP A 1 94 ? -1.196 -9.288 -9.029 1.00 97.62 94 ASP A O 1
ATOM 780 N N . GLY A 1 95 ? -1.978 -7.864 -7.492 1.00 97.69 95 GLY A N 1
ATOM 781 C CA . GLY A 1 95 ? -0.850 -6.936 -7.585 1.00 97.69 95 GLY A CA 1
ATOM 782 C C . GLY A 1 95 ? 0.485 -7.569 -7.183 1.00 97.69 95 GLY A C 1
ATOM 783 O O . GLY A 1 95 ? 1.478 -7.407 -7.891 1.00 97.69 95 GLY A O 1
ATOM 784 N N . ILE A 1 96 ? 0.519 -8.326 -6.081 1.00 95.56 96 ILE A N 1
ATOM 785 C CA . ILE A 1 96 ? 1.741 -9.001 -5.625 1.00 95.56 96 ILE A CA 1
ATOM 786 C C . ILE A 1 96 ? 2.174 -10.085 -6.619 1.00 95.56 96 ILE A C 1
ATOM 788 O O . ILE A 1 96 ? 3.360 -10.172 -6.939 1.00 95.56 96 ILE A O 1
ATOM 792 N N . LEU A 1 97 ? 1.237 -10.891 -7.133 1.00 95.00 97 LEU A N 1
ATOM 793 C CA . LEU A 1 97 ? 1.540 -11.923 -8.128 1.00 95.00 97 LEU A CA 1
ATOM 794 C C . LEU A 1 97 ? 2.122 -11.313 -9.403 1.00 95.00 97 LEU A C 1
ATOM 796 O O . LEU A 1 97 ? 3.137 -11.801 -9.897 1.00 95.00 97 LEU A O 1
ATOM 800 N N . TYR A 1 98 ? 1.535 -10.219 -9.893 1.00 95.88 98 TYR A N 1
ATOM 801 C CA . TYR A 1 98 ? 2.081 -9.480 -11.028 1.00 95.88 98 TYR A CA 1
ATOM 802 C C . TYR A 1 98 ? 3.498 -8.965 -10.737 1.00 95.88 98 TYR A C 1
ATOM 804 O O . TYR A 1 98 ? 4.418 -9.201 -11.518 1.00 95.88 98 TYR A O 1
ATOM 812 N N . ALA A 1 99 ? 3.702 -8.308 -9.590 1.00 95.06 99 ALA A N 1
ATOM 813 C CA . ALA A 1 99 ? 5.007 -7.768 -9.214 1.00 95.06 99 ALA A CA 1
ATOM 814 C C . ALA A 1 99 ? 6.088 -8.858 -9.124 1.00 95.06 99 ALA A C 1
ATOM 816 O O . ALA A 1 99 ? 7.237 -8.604 -9.487 1.00 95.06 99 ALA A O 1
ATOM 817 N N . PHE A 1 100 ? 5.716 -10.057 -8.668 1.00 92.06 100 PHE A N 1
ATOM 818 C CA . PHE A 1 100 ? 6.603 -11.215 -8.583 1.00 92.06 100 PHE A CA 1
ATOM 819 C C . PHE A 1 100 ? 6.923 -11.811 -9.961 1.00 92.06 100 PHE A C 1
ATOM 821 O O . PHE A 1 100 ? 8.064 -12.190 -10.210 1.00 92.06 100 PHE A O 1
ATOM 828 N N . GLN A 1 101 ? 5.940 -11.880 -10.863 1.00 92.88 101 GLN A N 1
ATOM 829 C CA . GLN A 1 101 ? 6.124 -12.385 -12.230 1.00 92.88 101 GLN A CA 1
ATOM 830 C C . GLN A 1 101 ? 7.023 -11.474 -13.072 1.00 92.88 101 GLN A C 1
ATOM 832 O O . GLN A 1 101 ? 7.883 -11.961 -13.800 1.00 92.88 101 GLN A O 1
ATOM 837 N N . GLU A 1 102 ? 6.860 -10.158 -12.935 1.00 93.62 102 GLU A N 1
ATOM 838 C CA . GLU A 1 102 ? 7.627 -9.148 -13.674 1.00 93.62 102 GLU A CA 1
ATOM 839 C C . GLU A 1 102 ? 8.983 -8.817 -13.024 1.00 93.62 102 GLU A C 1
ATOM 841 O O . GLU A 1 102 ? 9.647 -7.850 -13.409 1.00 93.62 102 GLU A O 1
ATOM 846 N N . GLN A 1 103 ? 9.394 -9.563 -11.996 1.00 88.75 103 GLN A N 1
ATOM 847 C CA . GLN A 1 103 ? 10.678 -9.365 -11.335 1.00 88.75 103 GLN A CA 1
ATOM 848 C C . GLN A 1 103 ? 11.817 -9.846 -12.241 1.00 88.75 103 GLN A C 1
ATOM 850 O O . GLN A 1 103 ? 11.904 -11.026 -12.576 1.00 88.75 103 GLN A O 1
ATOM 855 N N . THR A 1 104 ? 12.714 -8.932 -12.615 1.00 88.44 104 THR A N 1
ATOM 856 C CA . THR A 1 104 ? 13.828 -9.231 -13.533 1.00 88.44 104 THR A CA 1
ATOM 857 C C . THR A 1 104 ? 15.186 -9.239 -12.850 1.00 88.44 104 THR A C 1
ATOM 859 O O . THR A 1 104 ? 16.095 -9.924 -13.318 1.00 88.44 104 THR A O 1
ATOM 862 N N . SER A 1 105 ? 15.349 -8.484 -11.758 1.00 84.94 105 SER A N 1
ATOM 863 C CA . SER A 1 105 ? 16.607 -8.478 -11.012 1.00 84.94 105 SER A CA 1
ATOM 864 C C . SER A 1 105 ? 16.709 -9.649 -10.037 1.00 84.94 105 SER A C 1
ATOM 866 O O . SER A 1 105 ? 15.716 -10.077 -9.444 1.00 84.94 105 SER A O 1
ATOM 868 N N . ASP A 1 106 ? 17.946 -10.084 -9.789 1.00 78.62 106 ASP A N 1
ATOM 869 C CA . ASP A 1 106 ? 18.278 -11.116 -8.797 1.00 78.62 106 ASP A CA 1
ATOM 870 C C . ASP A 1 106 ? 17.973 -10.683 -7.347 1.00 78.62 106 ASP A C 1
ATOM 872 O O . ASP A 1 106 ? 18.040 -11.486 -6.418 1.00 78.62 106 ASP A O 1
ATOM 876 N N . ASP A 1 107 ? 17.613 -9.416 -7.127 1.00 77.69 107 ASP A N 1
ATOM 877 C CA . ASP A 1 107 ? 17.206 -8.881 -5.828 1.00 77.69 107 ASP A CA 1
ATOM 878 C C . ASP A 1 107 ? 15.706 -9.124 -5.572 1.00 77.69 107 ASP A C 1
ATOM 880 O O . ASP A 1 107 ? 14.910 -8.195 -5.409 1.00 77.69 107 ASP A O 1
ATOM 884 N N . TYR A 1 108 ? 15.316 -10.402 -5.577 1.00 82.12 108 TYR A N 1
ATOM 885 C CA . TYR A 1 108 ? 13.945 -10.858 -5.311 1.00 82.12 108 TYR A CA 1
ATOM 886 C C . TYR A 1 108 ? 13.633 -10.994 -3.810 1.00 82.12 108 TYR A C 1
ATOM 888 O O . TYR A 1 108 ? 12.481 -11.218 -3.434 1.00 82.12 108 TYR A O 1
ATOM 896 N N . PHE A 1 109 ? 14.635 -10.850 -2.933 1.00 87.50 109 PHE A N 1
ATOM 897 C CA . PHE A 1 109 ? 14.488 -11.047 -1.486 1.00 87.50 109 PHE A CA 1
ATOM 898 C C . PHE A 1 109 ? 13.444 -10.120 -0.858 1.00 8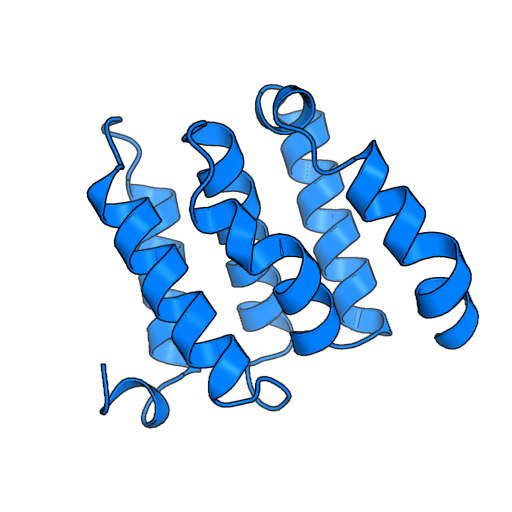7.50 109 PHE A C 1
ATOM 900 O O . PHE A 1 109 ? 12.689 -10.560 0.008 1.00 87.50 109 PHE A O 1
ATOM 907 N N . THR A 1 110 ? 13.367 -8.862 -1.300 1.00 86.50 110 THR A N 1
ATOM 908 C CA . THR A 1 110 ? 12.357 -7.909 -0.813 1.00 86.50 110 THR A CA 1
ATOM 909 C C . THR A 1 110 ? 10.942 -8.380 -1.135 1.00 86.50 110 THR A C 1
ATOM 911 O O . THR A 1 110 ? 10.104 -8.444 -0.240 1.00 86.50 110 THR A O 1
ATOM 914 N N . LEU A 1 111 ? 10.689 -8.761 -2.391 1.00 89.88 111 LEU A N 1
ATOM 915 C CA . LEU A 1 111 ? 9.384 -9.264 -2.831 1.00 89.88 111 LEU A CA 1
ATOM 916 C C . LEU A 1 111 ? 9.009 -10.557 -2.107 1.00 89.88 111 LEU A C 1
ATOM 918 O O . LEU A 1 111 ? 7.880 -10.691 -1.648 1.00 89.88 111 LEU A O 1
ATOM 922 N N . LEU A 1 112 ? 9.961 -11.479 -1.956 1.00 92.19 112 LEU A N 1
ATOM 923 C CA . LEU A 1 112 ? 9.728 -12.757 -1.289 1.00 92.19 112 LEU A CA 1
ATOM 924 C C . LEU A 1 112 ? 9.405 -12.587 0.203 1.00 92.19 112 LEU A C 1
ATOM 926 O O . LEU A 1 112 ? 8.481 -13.220 0.705 1.00 92.19 112 LEU A O 1
ATOM 930 N N . ASN A 1 113 ? 10.134 -11.719 0.907 1.00 93.12 113 ASN A N 1
ATOM 931 C CA . ASN A 1 113 ? 9.879 -11.429 2.320 1.00 93.12 113 ASN A CA 1
ATOM 932 C C . ASN A 1 113 ? 8.521 -10.733 2.508 1.00 93.12 113 ASN A C 1
ATOM 934 O O . ASN A 1 113 ? 7.736 -11.104 3.380 1.00 93.12 113 ASN A O 1
ATOM 938 N N . ALA A 1 114 ? 8.206 -9.763 1.646 1.00 94.19 114 ALA A N 1
ATOM 939 C CA . ALA A 1 114 ? 6.907 -9.109 1.671 1.00 94.19 114 ALA A CA 1
ATOM 940 C C . ALA A 1 114 ? 5.764 -10.100 1.410 1.00 94.19 114 ALA A C 1
ATOM 942 O O . ALA A 1 114 ? 4.768 -10.075 2.131 1.00 94.19 114 ALA A O 1
ATOM 943 N N . PHE A 1 115 ? 5.927 -10.999 0.434 1.00 93.69 115 PHE A N 1
ATOM 944 C CA . PHE A 1 115 ? 4.968 -12.065 0.151 1.00 93.69 115 PHE A CA 1
ATOM 945 C C . PHE A 1 115 ? 4.739 -12.952 1.378 1.00 93.69 115 PHE A C 1
ATOM 947 O O . PHE A 1 115 ? 3.597 -13.113 1.797 1.00 93.69 115 PHE A O 1
ATOM 954 N N . ASP A 1 116 ? 5.811 -13.462 1.994 1.00 94.75 116 ASP A N 1
ATOM 955 C CA . ASP A 1 116 ? 5.731 -14.314 3.187 1.00 94.75 116 ASP A CA 1
ATOM 956 C C . ASP A 1 116 ? 4.962 -13.628 4.326 1.00 94.75 116 ASP A C 1
ATOM 958 O O . ASP A 1 116 ? 4.015 -14.187 4.876 1.00 94.75 116 ASP A O 1
ATOM 962 N N . ILE A 1 117 ? 5.289 -12.372 4.639 1.00 95.25 117 ILE A N 1
ATOM 963 C CA . ILE A 1 117 ? 4.599 -11.627 5.701 1.00 95.25 117 ILE A CA 1
ATOM 964 C C . ILE A 1 117 ? 3.122 -11.412 5.379 1.00 95.25 117 ILE A C 1
ATOM 966 O O . ILE A 1 117 ? 2.279 -11.609 6.254 1.00 95.25 117 ILE A O 1
ATOM 970 N N . ILE A 1 118 ? 2.793 -11.000 4.154 1.00 95.56 118 ILE A N 1
ATOM 971 C CA . ILE A 1 118 ? 1.410 -10.686 3.777 1.00 95.56 118 ILE A CA 1
ATOM 972 C C . ILE A 1 118 ? 0.554 -11.957 3.784 1.00 95.56 118 ILE A C 1
ATOM 974 O O . ILE A 1 118 ? -0.523 -11.958 4.379 1.00 95.56 118 ILE A O 1
ATOM 978 N N . VAL A 1 119 ? 1.055 -13.054 3.210 1.00 95.06 119 VAL A N 1
ATOM 979 C CA . VAL A 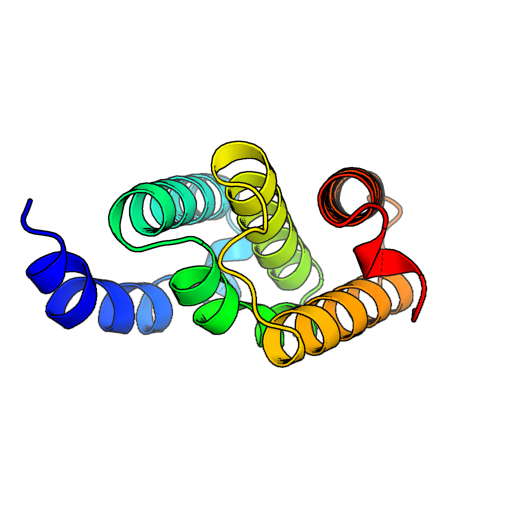1 119 ? 0.370 -14.355 3.190 1.00 95.06 119 VAL A CA 1
ATOM 980 C C . VAL A 1 119 ? 0.161 -14.885 4.606 1.00 95.06 119 VAL A C 1
ATOM 982 O O . VAL A 1 119 ? -0.958 -15.259 4.955 1.00 95.06 119 VAL A O 1
ATOM 985 N N . ASN A 1 120 ? 1.189 -14.842 5.459 1.00 96.06 120 ASN A N 1
ATOM 986 C CA . ASN A 1 120 ? 1.067 -15.285 6.851 1.00 96.06 120 ASN A CA 1
ATOM 987 C C . ASN A 1 120 ? 0.098 -14.415 7.667 1.00 96.06 120 ASN A C 1
ATOM 989 O O . ASN A 1 120 ? -0.545 -14.910 8.587 1.00 96.06 120 ASN A O 1
ATOM 993 N N . LYS A 1 121 ? -0.020 -13.119 7.354 1.00 97.19 121 LYS A N 1
ATOM 994 C CA . LYS A 1 121 ? -0.970 -12.214 8.023 1.00 97.19 121 LYS A CA 1
ATOM 995 C C . LYS A 1 121 ? -2.409 -12.408 7.550 1.00 97.19 121 LYS A C 1
ATOM 997 O O . LYS A 1 121 ? -3.322 -12.183 8.339 1.00 97.19 121 LYS A O 1
ATOM 1002 N N . LEU A 1 122 ? -2.614 -12.810 6.296 1.00 95.81 122 LEU A N 1
ATOM 1003 C CA . LEU A 1 122 ? -3.930 -13.164 5.759 1.00 95.81 122 LEU A CA 1
ATOM 1004 C C . LEU A 1 122 ? -4.394 -14.552 6.235 1.00 95.81 122 LEU A C 1
ATOM 1006 O O . LEU A 1 122 ? -5.594 -14.753 6.431 1.00 95.81 122 LEU A O 1
ATOM 1010 N N . ASP A 1 123 ? -3.463 -15.477 6.484 1.00 96.12 123 ASP A N 1
ATOM 1011 C CA . ASP A 1 123 ? -3.714 -16.802 7.069 1.00 96.12 123 ASP A CA 1
ATOM 1012 C C . ASP A 1 123 ? -4.863 -17.545 6.355 1.00 96.12 123 ASP A C 1
ATOM 1014 O O . ASP A 1 123 ? -4.806 -17.764 5.143 1.00 96.12 123 ASP A O 1
ATOM 1018 N N . ILE A 1 124 ? -5.953 -17.888 7.053 1.00 96.12 124 ILE A N 1
ATOM 1019 C CA . ILE A 1 124 ? -7.096 -18.613 6.480 1.00 96.12 124 ILE A CA 1
ATOM 1020 C C . ILE A 1 124 ? -7.761 -17.884 5.304 1.00 96.12 124 ILE A C 1
ATOM 1022 O O . ILE A 1 124 ? -8.422 -18.532 4.489 1.00 96.12 124 ILE A O 1
ATOM 1026 N N . ARG A 1 125 ? -7.586 -16.557 5.202 1.00 96.44 125 ARG A N 1
ATOM 1027 C CA . ARG A 1 125 ? -8.119 -15.737 4.105 1.00 96.44 125 ARG A CA 1
ATOM 1028 C C . ARG A 1 125 ? -7.415 -16.036 2.784 1.00 96.44 125 ARG A C 1
ATOM 1030 O O . ARG A 1 125 ? -8.010 -15.812 1.745 1.00 96.44 125 ARG A O 1
ATOM 1037 N N . MET A 1 126 ? -6.216 -16.627 2.812 1.00 95.69 126 MET A N 1
ATOM 1038 C CA . MET A 1 126 ? -5.476 -17.000 1.601 1.00 95.69 126 MET A CA 1
ATOM 1039 C C . MET A 1 126 ? -6.048 -18.203 0.856 1.00 95.69 126 MET A C 1
ATOM 1041 O O . MET A 1 126 ? -5.728 -18.403 -0.306 1.00 95.69 126 MET A O 1
ATOM 1045 N N . LYS A 1 127 ? -6.891 -19.013 1.503 1.00 94.06 127 LYS A N 1
ATOM 1046 C CA . LYS A 1 127 ? -7.414 -20.268 0.940 1.00 94.06 127 LYS A CA 1
ATOM 1047 C C . LYS A 1 127 ? -8.053 -20.163 -0.465 1.00 94.06 127 LYS A C 1
ATOM 1049 O O . LYS A 1 127 ? -7.983 -21.160 -1.183 1.00 94.06 127 LYS A O 1
ATOM 1054 N N . PRO A 1 128 ? -8.740 -19.069 -0.849 1.00 93.31 128 PRO A N 1
ATOM 1055 C CA . PRO A 1 128 ? -9.345 -18.935 -2.175 1.00 93.31 128 PRO A CA 1
ATOM 1056 C C . PRO A 1 128 ? -8.362 -18.622 -3.316 1.00 93.31 128 PRO A C 1
ATOM 1058 O O . PRO A 1 128 ? -8.787 -18.706 -4.469 1.00 93.31 128 PRO A O 1
ATOM 1061 N N . TYR A 1 129 ? -7.113 -18.246 -3.013 1.00 90.75 129 TYR A N 1
ATOM 1062 C CA . TYR A 1 129 ? -6.089 -17.837 -3.985 1.00 90.75 129 TYR A CA 1
ATOM 1063 C C . TYR A 1 129 ? -5.042 -18.934 -4.197 1.00 90.75 129 TYR A C 1
ATOM 1065 O O . TYR A 1 129 ? -4.545 -19.039 -5.340 1.00 90.75 129 TYR A O 1
#

Foldseek 3Di:
DDLVCCVPPPPPVLCVPLLDPVQLVDPVSLVVSLVVLLVNCVRHNLQVSLVSQLVQLQPLDLSSVLSSLSSNLSNCVVHFCVPPDPVSVVSNVVSLVNSQVSDDDPPCVSSVVSVVSNCVSCPVVPVVD

Solvent-accessible surface area (backbone atoms only — not comparable to full-atom values): 7239 Å² total; per-residue (Å²): 132,62,56,67,54,44,63,73,68,43,43,60,61,45,52,74,69,57,70,43,68,76,36,36,75,37,70,65,49,34,51,53,52,35,53,51,50,37,55,49,22,76,64,74,37,51,41,68,48,44,69,75,43,40,75,45,20,64,45,90,49,64,56,35,21,52,46,39,46,53,31,48,35,52,31,38,71,75,71,48,56,85,76,48,49,71,70,58,46,54,47,42,53,53,19,51,53,49,40,60,70,70,56,82,63,92,78,47,62,64,60,52,52,32,48,53,54,50,52,64,66,46,44,83,70,49,75,89,114

Secondary structure (DSSP, 8-state):
--HHHIIIIIHHHHHHHHSSHHHHHSHHHHHHHHHHHHHHHHHH-HHHHHHHHGGGGG-S-HHHHHHHHHHHHHHHHHH-STT--HHHHHHHHHHHHHHHHT--SS--HHHHHHHHHHHHHHGGGGTT-

pLDDT: mean 94.68, std 5.13, range [60.12, 98.56]

Nearest PDB structures (foldseek):
  7dvq-assembly1_1  TM=9.895E-01  e=3.823E-10  Homo sapiens
  7onb-assembly1_C  TM=9.856E-01  e=6.578E-10  Homo sapiens
  8r09-assembly1_B1  TM=9.832E-01  e=5.960E-10  Homo sapiens
  5gm6-assembly1_G  TM=9.671E-01  e=3.090E-08  Saccharomyces cerevisiae S288C
  7dco-assembly1_1  TM=9.690E-01  e=3.764E-08  Saccharomyces cerevisiae

InterPro domains:
  IPR016024 Armadillo-type fold [SSF48371] (4-129)
  IPR021133 HEAT, type 2 [PS50077] (49-87)
  IPR038737 Splicing factor 3B subunit 1-like [PTHR12097] (1-129)

Sequence (129 aa):
IEKEYIENEIMEPFFDKFWIVRNAMDRKNFTLIVDTTVEIANKVGAAKVIKKIVDELKDPSEQFRKMVIQAIQNIINLLGVEDIDQYLEERLIDGILYAFQEQTSDDYFTLLNAFDIIVNKLDIRMKPY

Radius of gyration: 14.04 Å; Cα contacts (8 Å, |Δi|>4): 123; chains: 1; bounding box: 31×38×30 Å

Organism: NCBI:txid409135

Mean predicted aligned error: 3.15 Å